Protein AF-A0A3D1SFQ2-F1 (afdb_monomer)

Foldseek 3Di:
DQDLQADAAPDDQPPPPDRGDGLVQFQDWDDDPFWIFTDHPNHTRHTGGPVVDDPVCSVVSVVSSVVSNVVD

Secondary structure (DSSP, 8-state):
-EETTEE---SS--STT-SSB-GGG--EEEE-SSEEEEEETTEEEEEEEGGGS-GGGHHHHHHHHHHHHHT-

pLDDT: mean 80.76, std 15.06, range [44.03, 94.69]

Structure (mmCIF, N/CA/C/O backbone):
data_AF-A0A3D1SFQ2-F1
#
_entry.id   AF-A0A3D1SFQ2-F1
#
loop_
_atom_site.group_PDB
_atom_site.id
_atom_site.type_symbol
_atom_site.label_atom_id
_atom_site.label_alt_id
_atom_site.label_comp_id
_atom_site.label_asym_id
_atom_site.label_entity_id
_atom_site.label_seq_id
_atom_site.pdbx_PDB_ins_code
_atom_site.Cartn_x
_atom_site.Cartn_y
_atom_site.Cartn_z
_atom_site.occupancy
_atom_site.B_iso_or_equiv
_atom_site.auth_seq_id
_atom_site.auth_comp_id
_atom_site.auth_asym_id
_atom_site.auth_atom_id
_atom_site.pdbx_PDB_model_num
ATOM 1 N N . MET A 1 1 ? 4.604 -9.419 2.739 1.00 62.38 1 MET A N 1
ATOM 2 C CA . MET A 1 1 ? 5.567 -9.005 3.793 1.00 62.38 1 MET A CA 1
ATOM 3 C C . MET A 1 1 ? 6.022 -7.578 3.496 1.00 62.38 1 MET A C 1
ATOM 5 O O . MET A 1 1 ? 6.289 -7.312 2.336 1.00 62.38 1 MET A O 1
ATOM 9 N N . ILE A 1 2 ? 6.070 -6.663 4.472 1.00 67.31 2 ILE A N 1
ATOM 10 C CA . ILE A 1 2 ? 6.642 -5.309 4.302 1.00 67.31 2 ILE A CA 1
ATOM 11 C C . ILE A 1 2 ? 7.947 -5.232 5.095 1.00 67.31 2 ILE A C 1
ATOM 13 O O . ILE A 1 2 ? 7.996 -5.687 6.234 1.00 67.31 2 ILE A O 1
ATOM 17 N N . SER A 1 3 ? 8.984 -4.643 4.505 1.00 73.25 3 SER A N 1
ATOM 18 C CA . SER A 1 3 ? 10.269 -4.382 5.149 1.00 73.25 3 SER A CA 1
ATOM 19 C C . SER A 1 3 ? 10.874 -3.072 4.637 1.00 73.25 3 SER A C 1
ATOM 21 O O . SER A 1 3 ? 10.413 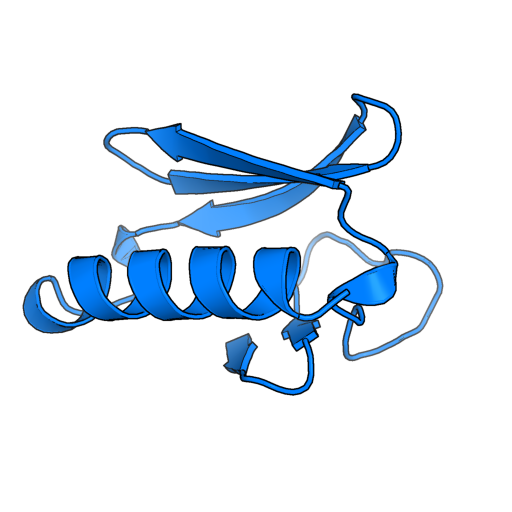-2.509 3.644 1.00 73.25 3 SER A O 1
ATOM 23 N N . ARG A 1 4 ? 11.974 -2.622 5.252 1.00 68.88 4 ARG A N 1
ATOM 24 C CA . ARG A 1 4 ? 12.750 -1.482 4.737 1.00 68.88 4 ARG A CA 1
ATOM 25 C C . ARG A 1 4 ? 13.351 -1.745 3.349 1.00 68.88 4 ARG A C 1
ATOM 27 O O . ARG A 1 4 ? 13.546 -0.812 2.586 1.00 68.88 4 ARG A O 1
ATOM 34 N N . ALA A 1 5 ? 13.634 -3.003 3.013 1.00 69.19 5 ALA A N 1
ATOM 35 C CA . ALA A 1 5 ? 14.196 -3.370 1.713 1.00 69.19 5 ALA A CA 1
ATOM 36 C C . ALA A 1 5 ? 13.152 -3.357 0.580 1.00 69.19 5 ALA A C 1
ATOM 38 O O . ALA A 1 5 ? 13.513 -3.308 -0.593 1.00 69.19 5 ALA A O 1
ATOM 39 N N . GLY A 1 6 ? 11.863 -3.409 0.921 1.00 70.62 6 GLY A N 1
ATOM 40 C CA . GLY A 1 6 ? 10.778 -3.499 -0.047 1.00 70.62 6 GLY A CA 1
ATOM 41 C C . GLY A 1 6 ? 9.567 -4.242 0.500 1.00 70.62 6 GLY A C 1
ATOM 42 O O . GLY A 1 6 ? 9.490 -4.576 1.690 1.00 70.62 6 GLY A O 1
ATOM 43 N N . PHE A 1 7 ? 8.627 -4.540 -0.391 1.00 73.00 7 PHE A N 1
ATOM 44 C CA . PHE A 1 7 ? 7.410 -5.276 -0.073 1.00 73.00 7 PHE A CA 1
ATOM 45 C C . PHE A 1 7 ? 7.238 -6.491 -0.992 1.00 73.00 7 PHE A C 1
ATOM 47 O O . PHE A 1 7 ? 7.525 -6.451 -2.184 1.00 73.00 7 PHE A O 1
ATOM 54 N N . ALA A 1 8 ? 6.754 -7.585 -0.414 1.00 66.19 8 ALA A N 1
ATOM 55 C CA . ALA A 1 8 ? 6.381 -8.806 -1.114 1.00 66.19 8 ALA A CA 1
ATOM 56 C C . ALA A 1 8 ? 4.854 -8.930 -1.133 1.00 66.19 8 ALA A C 1
ATOM 58 O O . ALA A 1 8 ? 4.214 -8.920 -0.068 1.00 66.19 8 ALA A O 1
ATOM 59 N N . ALA A 1 9 ? 4.284 -9.057 -2.330 1.00 59.97 9 ALA A N 1
ATOM 60 C CA . ALA A 1 9 ? 2.872 -9.346 -2.535 1.00 59.97 9 ALA A CA 1
ATOM 61 C C . ALA A 1 9 ? 2.629 -10.852 -2.336 1.00 59.97 9 ALA A C 1
ATOM 63 O O . ALA A 1 9 ? 3.226 -11.669 -3.029 1.00 59.97 9 ALA A O 1
ATOM 64 N N . CYS A 1 10 ? 1.780 -11.243 -1.381 1.00 52.19 10 CYS A N 1
ATOM 65 C CA . CYS A 1 10 ? 1.459 -12.660 -1.190 1.00 52.19 10 CYS A CA 1
ATOM 66 C C . CYS A 1 10 ? 0.460 -13.142 -2.257 1.00 52.19 10 CYS A C 1
ATOM 68 O O . CYS A 1 10 ? -0.639 -12.609 -2.382 1.00 52.19 10 CYS A O 1
ATOM 70 N N . GLU A 1 11 ? 0.912 -14.155 -3.000 1.00 48.12 11 GLU A N 1
ATOM 71 C CA . GLU A 1 11 ? 0.209 -15.176 -3.799 1.00 48.12 11 GLU A CA 1
ATOM 72 C C . GLU A 1 11 ? -0.731 -14.772 -4.947 1.00 48.12 11 GLU A C 1
ATOM 74 O O . GLU A 1 11 ? -1.311 -15.648 -5.583 1.00 48.12 11 GLU A O 1
ATOM 79 N N . SER A 1 12 ? -0.849 -13.500 -5.335 1.00 44.56 12 SER A N 1
ATOM 80 C CA . SER A 1 12 ? -1.566 -13.171 -6.593 1.00 44.56 12 SER A CA 1
ATOM 81 C C . SER A 1 12 ? -0.934 -12.095 -7.469 1.00 44.56 12 SER A C 1
ATOM 83 O O . SER A 1 12 ? -1.462 -11.805 -8.539 1.00 44.56 12 SER A O 1
ATOM 85 N N . CYS A 1 13 ? 0.218 -11.542 -7.089 1.00 46.59 13 CYS A N 1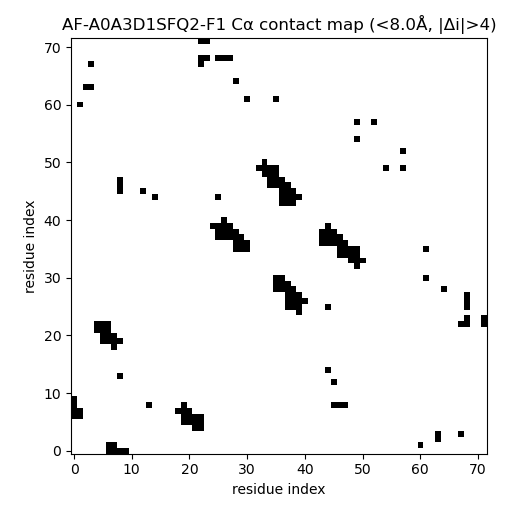
ATOM 86 C CA . CYS A 1 13 ? 0.914 -10.554 -7.912 1.00 46.59 13 CYS A CA 1
ATOM 87 C C . CYS A 1 13 ? 2.313 -11.064 -8.248 1.00 46.59 13 CYS A C 1
ATOM 89 O O . CYS A 1 13 ? 3.296 -10.677 -7.621 1.00 46.59 13 CYS A O 1
ATOM 91 N N . VAL A 1 14 ? 2.409 -11.934 -9.254 1.00 45.56 14 VAL A N 1
ATOM 92 C CA . VAL A 1 14 ? 3.685 -12.225 -9.916 1.00 45.56 14 VAL A CA 1
ATOM 93 C C . VAL A 1 14 ? 4.018 -11.018 -10.794 1.00 45.56 14 VAL A C 1
ATOM 95 O O . VAL A 1 14 ? 3.834 -11.038 -12.008 1.00 45.56 14 VAL A O 1
ATOM 98 N N . TYR A 1 15 ? 4.477 -9.927 -10.179 1.00 44.03 15 TYR A N 1
ATOM 99 C CA . TYR A 1 15 ? 5.126 -8.857 -10.927 1.00 44.03 15 TYR A CA 1
ATOM 100 C C . TYR A 1 15 ? 6.541 -9.339 -11.280 1.00 44.03 15 TYR A C 1
ATOM 102 O O . TYR A 1 15 ? 7.508 -9.096 -10.566 1.00 44.03 15 TYR A O 1
ATOM 110 N N . GLY A 1 16 ? 6.645 -10.120 -12.358 1.00 51.12 16 GLY A N 1
ATOM 111 C CA . GLY A 1 16 ? 7.910 -10.375 -13.053 1.00 51.12 16 GLY A CA 1
ATOM 112 C C . GLY A 1 16 ? 8.965 -11.213 -12.318 1.00 51.12 16 GLY A C 1
ATOM 113 O O . GLY A 1 16 ? 10.151 -10.942 -12.481 1.00 51.12 16 GLY A O 1
ATOM 114 N N . GLY A 1 17 ? 8.574 -12.220 -11.528 1.00 51.62 17 GLY A N 1
ATOM 115 C CA . GLY A 1 17 ? 9.516 -13.228 -11.008 1.00 51.62 17 GLY A CA 1
ATOM 116 C C . GLY A 1 17 ? 10.505 -12.737 -9.942 1.00 51.62 17 GLY A C 1
ATOM 117 O O . GLY A 1 17 ? 11.551 -13.356 -9.762 1.00 51.62 17 GLY A O 1
ATOM 118 N N . ARG A 1 18 ? 10.204 -11.633 -9.245 1.00 55.50 18 ARG A N 1
ATOM 119 C CA . ARG A 1 18 ? 10.969 -11.164 -8.078 1.00 55.50 18 ARG A CA 1
ATOM 120 C C . ARG A 1 18 ? 10.165 -11.369 -6.797 1.00 55.50 18 ARG A C 1
ATOM 122 O O . ARG A 1 18 ? 9.014 -10.948 -6.725 1.00 55.50 18 ARG A O 1
ATOM 129 N N . ASP A 1 19 ? 10.804 -11.943 -5.779 1.00 61.81 19 ASP A N 1
ATOM 130 C CA . ASP A 1 19 ? 10.181 -12.203 -4.471 1.00 61.81 19 ASP A CA 1
ATOM 131 C C . ASP A 1 19 ? 9.899 -10.916 -3.670 1.00 61.81 19 ASP A C 1
ATOM 133 O O . ASP A 1 19 ? 9.017 -10.891 -2.812 1.00 61.81 19 ASP A O 1
ATOM 137 N N . ILE A 1 20 ? 10.641 -9.832 -3.943 1.00 70.94 20 ILE A N 1
ATOM 138 C CA . ILE A 1 20 ? 10.540 -8.538 -3.251 1.00 70.94 20 ILE A CA 1
ATOM 139 C C . ILE A 1 20 ? 10.562 -7.403 -4.281 1.00 70.94 20 ILE A C 1
ATOM 141 O O . ILE A 1 20 ? 11.467 -7.330 -5.115 1.00 70.94 20 ILE A O 1
ATOM 145 N N . VAL A 1 21 ? 9.590 -6.492 -4.193 1.00 78.12 21 VAL A N 1
ATOM 146 C CA . VAL A 1 21 ? 9.545 -5.247 -4.970 1.00 78.12 21 VAL A CA 1
ATOM 147 C C . VAL A 1 21 ? 10.251 -4.138 -4.174 1.00 78.12 21 VAL A C 1
ATOM 149 O O . VAL A 1 21 ? 9.810 -3.829 -3.061 1.00 78.12 21 VAL A O 1
ATOM 152 N N . PRO A 1 22 ? 11.340 -3.541 -4.697 1.00 84.38 22 PRO A N 1
ATOM 153 C CA . PRO A 1 22 ? 12.020 -2.419 -4.052 1.00 84.38 22 PRO A CA 1
ATOM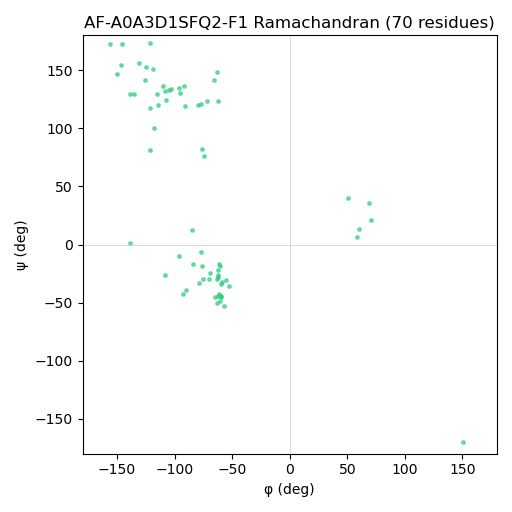 154 C C . PRO A 1 22 ? 11.129 -1.179 -3.942 1.00 84.38 22 PRO A C 1
ATOM 156 O O . PRO A 1 22 ? 10.349 -0.885 -4.846 1.00 84.38 22 PRO A O 1
ATOM 159 N N . TRP A 1 23 ? 11.316 -0.381 -2.890 1.00 87.62 23 TRP A N 1
ATOM 160 C CA . TRP A 1 23 ? 10.609 0.899 -2.740 1.00 87.62 23 TRP A CA 1
ATOM 161 C C . TRP A 1 23 ? 10.926 1.906 -3.845 1.00 87.62 23 TRP A C 1
ATOM 163 O O . TRP A 1 23 ? 10.069 2.714 -4.188 1.00 87.62 23 TRP A O 1
ATOM 173 N N . SER A 1 24 ? 12.100 1.803 -4.477 1.00 86.62 24 SER A N 1
ATOM 174 C CA . SER A 1 24 ? 12.475 2.625 -5.633 1.00 86.62 24 SER A CA 1
ATOM 175 C C . SER A 1 24 ? 11.545 2.447 -6.845 1.00 86.62 24 SER A C 1
ATOM 177 O O . SER A 1 24 ? 11.483 3.317 -7.711 1.00 86.62 24 SER A O 1
ATOM 179 N N . GLU A 1 25 ? 10.771 1.363 -6.898 1.00 85.81 25 GLU A N 1
ATOM 180 C CA . GLU A 1 25 ? 9.784 1.116 -7.951 1.00 85.81 25 GLU A CA 1
ATOM 181 C C . GLU A 1 25 ? 8.438 1.811 -7.680 1.00 85.81 25 GLU A C 1
ATOM 183 O O . GLU A 1 25 ? 7.645 1.937 -8.605 1.00 85.81 25 GLU A O 1
ATOM 188 N N . ALA A 1 26 ? 8.157 2.249 -6.447 1.00 89.88 26 ALA A N 1
ATOM 189 C CA . ALA A 1 26 ? 6.858 2.783 -6.032 1.00 89.88 26 ALA A CA 1
ATOM 190 C C . ALA A 1 26 ? 6.866 4.312 -5.918 1.00 89.88 26 ALA A C 1
ATOM 192 O O . ALA A 1 26 ? 7.778 4.878 -5.331 1.00 89.88 26 ALA A O 1
ATOM 193 N N . ASP A 1 27 ? 5.859 4.997 -6.449 1.00 92.06 27 ASP A N 1
ATOM 194 C CA . ASP A 1 27 ? 5.813 6.467 -6.492 1.00 92.06 27 ASP A CA 1
ATOM 195 C C . ASP A 1 27 ? 5.079 7.064 -5.294 1.00 92.06 27 ASP A C 1
ATOM 197 O O . ASP A 1 27 ? 5.515 8.052 -4.713 1.00 92.06 27 ASP A O 1
ATOM 201 N N . PHE A 1 28 ? 3.958 6.455 -4.921 1.00 93.56 28 PHE A N 1
ATOM 202 C CA . PHE A 1 28 ? 3.151 6.861 -3.780 1.00 93.56 28 PHE A CA 1
ATOM 203 C C . PHE A 1 28 ? 2.321 5.678 -3.281 1.00 93.56 28 PHE A C 1
ATOM 205 O O . PHE A 1 28 ? 2.255 4.616 -3.913 1.00 93.56 28 PHE A O 1
ATOM 212 N N . PHE A 1 29 ? 1.650 5.870 -2.150 1.00 94.62 29 PHE A N 1
ATOM 213 C CA . PHE A 1 29 ? 0.644 4.939 -1.669 1.00 94.62 29 PHE A CA 1
ATOM 214 C C . PHE A 1 29 ? -0.639 5.665 -1.282 1.00 94.62 29 PHE A C 1
ATOM 216 O O . PHE A 1 29 ? -0.632 6.852 -0.966 1.00 94.62 29 PHE A O 1
ATOM 223 N N . ILE A 1 30 ? -1.744 4.928 -1.309 1.00 94.56 30 ILE A N 1
ATOM 224 C CA . ILE A 1 30 ? -3.027 5.367 -0.771 1.00 94.56 30 ILE A CA 1
ATOM 225 C C . ILE A 1 30 ? -3.375 4.463 0.402 1.00 94.56 30 ILE A C 1
ATOM 227 O O . ILE A 1 30 ? -3.367 3.234 0.287 1.00 94.56 30 ILE A O 1
ATOM 231 N N . GLU A 1 31 ? -3.722 5.080 1.524 1.00 94.69 31 GLU A N 1
ATOM 232 C CA . GLU A 1 31 ? -4.303 4.396 2.667 1.00 94.69 31 GLU A CA 1
ATOM 233 C C . GLU A 1 31 ? -5.832 4.492 2.628 1.00 94.69 31 GLU A C 1
ATOM 235 O O . GLU A 1 31 ? -6.408 5.563 2.471 1.00 94.69 31 GLU A O 1
ATOM 240 N N . SER A 1 32 ? -6.495 3.351 2.795 1.00 92.25 32 SER A N 1
ATOM 241 C CA . SER A 1 32 ? -7.942 3.244 2.998 1.00 92.25 32 SER A CA 1
ATOM 242 C C . SER A 1 32 ? -8.233 2.541 4.322 1.00 92.25 32 SER A C 1
ATOM 244 O O . SER A 1 32 ? -7.337 1.952 4.933 1.00 92.25 32 SER A O 1
ATOM 246 N N . ASP A 1 33 ? -9.498 2.484 4.735 1.00 92.38 33 ASP A N 1
ATOM 247 C CA . ASP A 1 33 ? -9.909 1.765 5.949 1.00 92.38 33 ASP A CA 1
ATOM 248 C C . ASP A 1 33 ? -9.479 0.290 5.965 1.00 92.38 33 ASP A C 1
ATOM 250 O O . ASP A 1 33 ? -9.225 -0.281 7.026 1.00 92.38 33 ASP A O 1
ATOM 254 N N . LYS A 1 34 ? -9.389 -0.346 4.789 1.00 91.69 34 LYS A N 1
ATOM 255 C CA . LYS A 1 34 ? -9.157 -1.794 4.668 1.00 91.69 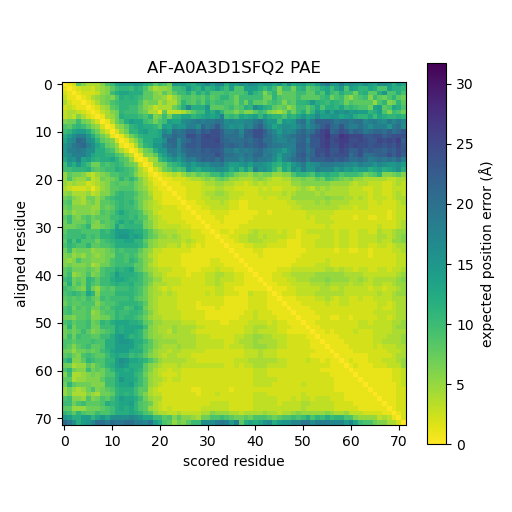34 LYS A CA 1
ATOM 256 C C . LYS A 1 34 ? -7.768 -2.158 4.160 1.00 91.69 34 LYS A C 1
ATOM 258 O O . LYS A 1 34 ? -7.305 -3.263 4.449 1.00 91.69 34 LYS A O 1
ATOM 263 N N . MET A 1 35 ? -7.119 -1.284 3.394 1.00 93.19 35 MET A N 1
ATOM 264 C CA . MET A 1 35 ? -5.883 -1.608 2.680 1.00 93.19 35 MET A CA 1
ATOM 265 C C . MET A 1 35 ? -4.931 -0.422 2.563 1.00 93.19 35 MET A C 1
ATOM 267 O O . MET A 1 35 ? -5.376 0.723 2.498 1.00 93.19 35 MET A O 1
ATOM 271 N N . PHE A 1 36 ? -3.645 -0.734 2.429 1.00 92.94 36 PHE A N 1
ATOM 272 C CA . PHE A 1 36 ? -2.666 0.138 1.787 1.00 92.94 36 PHE A CA 1
ATOM 273 C C . PHE A 1 36 ? -2.507 -0.298 0.329 1.00 92.94 36 PHE A C 1
ATOM 275 O O . PHE A 1 36 ? -2.413 -1.497 0.053 1.00 92.94 36 PHE A O 1
ATOM 282 N N . ILE A 1 37 ? -2.501 0.654 -0.599 1.00 91.56 37 ILE A N 1
ATOM 2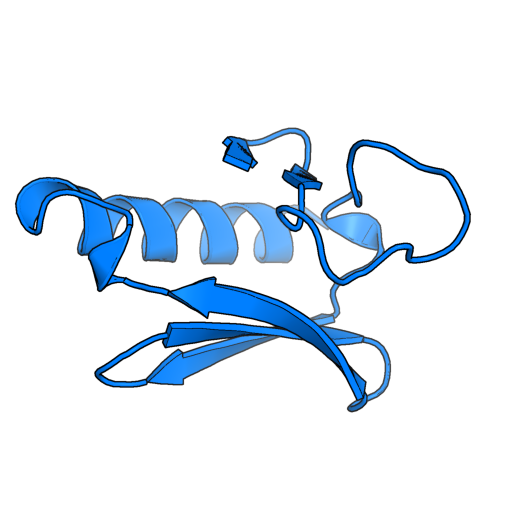83 C CA . ILE A 1 37 ? -2.341 0.394 -2.032 1.00 91.56 37 ILE A CA 1
ATOM 284 C C . ILE A 1 37 ? -1.110 1.151 -2.516 1.00 91.56 37 ILE A C 1
ATOM 286 O O . ILE A 1 37 ? -1.082 2.376 -2.437 1.00 91.56 37 ILE A O 1
ATOM 290 N N . ILE A 1 38 ? -0.105 0.426 -3.000 1.00 92.19 38 ILE A N 1
ATOM 291 C CA . ILE A 1 38 ? 1.145 0.997 -3.518 1.00 92.19 38 ILE A CA 1
ATOM 292 C C . ILE A 1 38 ? 1.010 1.215 -5.028 1.00 92.19 38 ILE A C 1
ATOM 294 O O . ILE A 1 38 ? 0.529 0.314 -5.714 1.00 92.19 38 ILE A O 1
ATOM 298 N N . TYR A 1 39 ? 1.451 2.360 -5.550 1.00 91.06 39 TYR A N 1
ATOM 299 C CA . TYR A 1 39 ? 1.331 2.731 -6.966 1.00 91.06 39 TYR A CA 1
ATOM 300 C C . TYR A 1 39 ? 2.683 2.939 -7.652 1.00 91.06 39 TYR A C 1
ATOM 302 O O . TYR A 1 39 ? 3.643 3.385 -7.029 1.00 91.06 39 TYR A O 1
ATOM 310 N N . LYS A 1 40 ? 2.714 2.682 -8.964 1.00 89.06 40 LYS A N 1
ATOM 311 C CA . LYS A 1 40 ? 3.760 3.106 -9.905 1.00 89.06 40 LYS A CA 1
ATOM 312 C C . LYS A 1 40 ? 3.118 3.562 -11.204 1.00 89.06 40 LYS A C 1
ATOM 314 O O . LYS A 1 40 ? 2.308 2.825 -11.760 1.00 89.06 40 LYS A O 1
ATOM 319 N N . ASN A 1 41 ? 3.474 4.739 -11.712 1.00 89.75 41 ASN A N 1
ATOM 320 C CA . ASN A 1 41 ? 2.901 5.302 -12.940 1.00 89.75 41 ASN A CA 1
ATOM 321 C C . ASN A 1 41 ? 1.355 5.294 -12.937 1.00 89.75 41 ASN A C 1
ATOM 323 O O . ASN A 1 41 ? 0.729 4.953 -13.938 1.00 89.75 41 ASN A O 1
ATOM 327 N N . ASN A 1 42 ? 0.733 5.612 -11.793 1.00 87.12 42 ASN A N 1
ATOM 328 C CA . ASN A 1 42 ? -0.720 5.521 -11.554 1.00 87.12 42 ASN A CA 1
ATOM 329 C C . ASN A 1 42 ? -1.342 4.115 -11.696 1.00 87.12 42 ASN A C 1
ATOM 331 O O . ASN A 1 42 ? -2.565 3.980 -11.690 1.00 87.12 42 ASN A O 1
ATOM 335 N N . VAL A 1 43 ? -0.530 3.059 -11.750 1.00 86.62 43 VAL A N 1
ATOM 336 C CA . VAL A 1 43 ? -0.978 1.662 -11.740 1.00 86.62 43 VAL A CA 1
ATOM 337 C C . VAL A 1 43 ? -0.703 1.039 -10.364 1.00 86.62 43 VAL A C 1
ATOM 339 O O . VAL A 1 43 ? 0.405 1.192 -9.841 1.00 86.62 43 VAL A O 1
ATOM 342 N N . PRO A 1 44 ? -1.671 0.331 -9.752 1.00 86.06 44 PRO A N 1
ATOM 343 C CA . PRO A 1 44 ? -1.444 -0.385 -8.500 1.00 86.06 44 PRO A CA 1
ATOM 344 C C . PRO A 1 44 ? -0.385 -1.490 -8.652 1.00 86.06 44 PRO A C 1
ATOM 346 O O . PRO A 1 44 ? -0.538 -2.396 -9.469 1.00 86.06 44 PRO A O 1
ATOM 349 N N . LEU A 1 45 ? 0.666 -1.440 -7.832 1.00 84.31 45 LEU A N 1
ATOM 350 C CA . LEU A 1 45 ? 1.705 -2.471 -7.727 1.00 84.31 45 LEU A CA 1
ATOM 351 C C . LEU A 1 45 ? 1.376 -3.533 -6.677 1.00 84.31 45 LEU A C 1
ATOM 353 O O . LEU A 1 45 ? 1.665 -4.713 -6.871 1.00 84.31 45 LEU A O 1
ATOM 357 N N . ALA A 1 46 ? 0.805 -3.122 -5.543 1.00 84.38 46 ALA A N 1
ATOM 358 C CA . ALA A 1 46 ? 0.467 -4.037 -4.461 1.00 84.38 46 ALA A CA 1
ATOM 359 C C . ALA A 1 46 ? -0.738 -3.575 -3.653 1.00 84.38 46 ALA A C 1
ATOM 361 O O . ALA A 1 46 ? -0.938 -2.386 -3.405 1.00 84.38 46 ALA A O 1
ATOM 362 N N . TYR A 1 47 ? -1.481 -4.572 -3.181 1.00 86.38 47 TYR A N 1
ATOM 363 C CA . TYR A 1 47 ? -2.607 -4.428 -2.273 1.00 86.38 47 TYR A CA 1
ATOM 364 C C . TYR A 1 47 ? -2.251 -5.097 -0.956 1.00 86.38 47 TYR A C 1
ATOM 366 O O . TYR A 1 47 ? -1.964 -6.294 -0.908 1.00 86.38 47 TYR A O 1
ATOM 374 N N . ILE A 1 48 ? -2.263 -4.319 0.118 1.00 88.00 48 ILE A N 1
ATOM 375 C CA . ILE A 1 48 ? -1.806 -4.766 1.425 1.00 88.00 48 ILE A CA 1
ATOM 376 C C . ILE A 1 48 ? -2.990 -4.693 2.392 1.00 88.00 48 ILE A C 1
ATOM 378 O O . ILE A 1 48 ? -3.333 -3.610 2.872 1.00 88.00 48 ILE A O 1
ATOM 382 N N . PRO A 1 49 ? -3.655 -5.825 2.676 1.00 89.12 49 PRO A N 1
ATOM 383 C CA . PRO A 1 49 ? -4.826 -5.841 3.537 1.00 89.12 49 PRO A CA 1
ATOM 384 C C . PRO A 1 49 ? -4.436 -5.601 4.998 1.00 89.12 49 PRO A C 1
ATOM 386 O O . PRO A 1 49 ? -3.699 -6.388 5.587 1.00 89.12 49 PRO A O 1
ATOM 389 N N . LYS A 1 50 ? -5.018 -4.575 5.629 1.00 91.00 50 LYS A N 1
ATOM 390 C CA . LYS A 1 50 ? -4.786 -4.260 7.051 1.00 91.00 50 LYS A CA 1
ATOM 391 C C . LYS A 1 50 ? -5.155 -5.426 7.970 1.00 91.00 50 LYS A C 1
ATOM 393 O O . LYS A 1 50 ? -4.489 -5.659 8.967 1.00 91.00 50 LYS A O 1
ATOM 398 N N . ARG A 1 51 ? -6.165 -6.224 7.594 1.00 89.75 51 ARG A N 1
ATOM 399 C CA . ARG A 1 51 ? -6.583 -7.430 8.338 1.00 89.75 51 ARG A CA 1
ATOM 400 C C . ARG A 1 51 ? -5.507 -8.517 8.453 1.00 89.75 51 ARG A C 1
ATOM 402 O O . ARG A 1 51 ? -5.676 -9.419 9.261 1.00 89.75 51 ARG A O 1
ATOM 409 N N . ALA A 1 52 ? -4.454 -8.470 7.633 1.00 86.56 52 ALA A N 1
ATOM 410 C CA . ALA A 1 52 ? -3.337 -9.410 7.729 1.00 86.56 52 ALA A CA 1
ATOM 411 C C . ALA A 1 52 ? -2.377 -9.078 8.883 1.00 86.56 52 ALA A C 1
ATOM 413 O O . ALA A 1 52 ? -1.464 -9.851 9.157 1.00 86.56 52 ALA A O 1
ATOM 414 N N . PHE A 1 53 ? -2.577 -7.941 9.553 1.00 87.88 53 PHE A N 1
ATOM 415 C CA . PHE A 1 53 ? -1.735 -7.472 10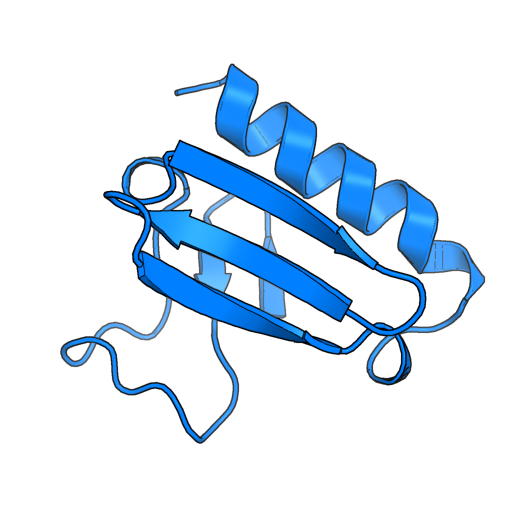.642 1.00 87.88 53 PHE A CA 1
ATOM 416 C C . PHE A 1 53 ? -2.579 -7.210 11.885 1.00 87.88 53 PHE A C 1
ATOM 418 O O . PHE A 1 53 ? -3.764 -6.873 11.813 1.00 87.88 53 PHE A O 1
ATOM 425 N N . GLU A 1 54 ? -1.955 -7.323 13.053 1.00 90.50 54 GLU A N 1
ATOM 426 C CA . GLU A 1 54 ? -2.594 -6.886 14.286 1.00 90.50 54 GLU A CA 1
ATOM 427 C C . GLU A 1 54 ? -2.791 -5.366 14.270 1.00 90.50 54 GLU A C 1
ATOM 429 O O . GLU A 1 54 ? -1.913 -4.614 13.840 1.00 90.50 54 GLU A O 1
ATOM 434 N N . LYS A 1 55 ? -3.927 -4.898 14.804 1.00 89.81 55 LYS A N 1
ATOM 435 C CA . LYS A 1 55 ? -4.310 -3.474 14.779 1.00 89.81 55 LYS A CA 1
ATOM 436 C C . LYS A 1 55 ? -3.224 -2.537 15.321 1.00 89.81 55 LYS A C 1
ATOM 438 O O . LYS A 1 55 ? -3.050 -1.450 14.782 1.00 89.81 55 LYS A O 1
ATOM 443 N N . ARG A 1 56 ? -2.471 -2.969 16.341 1.00 93.12 56 ARG A N 1
ATOM 444 C CA . ARG A 1 56 ? -1.382 -2.184 16.949 1.00 93.12 56 ARG A CA 1
ATOM 445 C C . ARG A 1 56 ? -0.232 -1.861 15.989 1.00 93.12 56 ARG A C 1
ATOM 447 O O . ARG A 1 56 ? 0.491 -0.906 16.233 1.00 93.12 56 ARG A O 1
ATOM 454 N N . PHE A 1 57 ? -0.064 -2.628 14.913 1.00 90.00 57 PHE A N 1
ATOM 455 C CA . PHE A 1 57 ? 1.028 -2.441 13.955 1.00 90.00 57 PHE A CA 1
ATOM 456 C C . PHE A 1 57 ? 0.633 -1.611 12.730 1.00 90.00 57 PHE A C 1
ATOM 458 O O . PHE A 1 57 ? 1.509 -1.219 11.968 1.00 90.00 57 PHE A O 1
ATOM 465 N N . ILE A 1 58 ? -0.655 -1.312 12.531 1.00 91.31 58 ILE A N 1
ATOM 466 C CA . ILE A 1 58 ? -1.141 -0.637 11.316 1.00 91.31 58 ILE A CA 1
ATOM 467 C C . ILE A 1 58 ? -0.536 0.760 11.147 1.00 91.31 58 ILE A C 1
ATOM 469 O O . ILE A 1 58 ? -0.091 1.076 10.049 1.00 91.31 58 ILE A O 1
ATOM 473 N N . GLY A 1 59 ? -0.468 1.559 12.218 1.00 90.38 59 GLY A N 1
ATOM 474 C CA . GLY A 1 59 ? 0.156 2.889 12.167 1.00 90.38 59 GLY A CA 1
ATOM 475 C C . GLY A 1 59 ? 1.635 2.814 11.783 1.00 90.38 59 GLY A C 1
ATOM 476 O O . GLY A 1 59 ? 2.051 3.436 10.816 1.00 90.38 59 GLY A O 1
ATOM 477 N N . GLY A 1 60 ? 2.396 1.934 12.442 1.00 91.75 60 GLY A N 1
ATOM 478 C CA . GLY A 1 60 ? 3.814 1.744 12.126 1.00 91.75 60 GLY A CA 1
ATOM 479 C C . GLY A 1 60 ? 4.065 1.214 10.710 1.00 91.75 60 GLY A C 1
ATOM 480 O O . GLY A 1 60 ? 5.086 1.528 10.108 1.00 91.75 60 GLY A O 1
ATOM 481 N N . ILE A 1 61 ? 3.135 0.440 10.139 1.00 90.44 61 ILE A N 1
ATOM 482 C CA . ILE A 1 61 ? 3.213 0.027 8.732 1.00 90.44 61 ILE A CA 1
ATOM 483 C C . ILE A 1 61 ? 3.088 1.240 7.806 1.00 90.44 61 ILE A C 1
ATOM 485 O O . ILE A 1 61 ? 3.880 1.349 6.873 1.00 90.44 61 ILE A O 1
ATOM 489 N N . ALA A 1 62 ? 2.138 2.144 8.061 1.00 91.25 62 ALA A N 1
ATOM 490 C CA . ALA A 1 62 ? 1.997 3.375 7.285 1.00 91.25 62 ALA A CA 1
ATOM 491 C C . ALA A 1 62 ? 3.276 4.225 7.364 1.00 91.25 62 ALA A C 1
ATOM 493 O O . ALA A 1 62 ? 3.794 4.641 6.330 1.00 91.25 62 ALA A O 1
ATOM 494 N N . ASP A 1 63 ? 3.843 4.378 8.566 1.00 92.75 63 ASP A N 1
ATOM 495 C CA . ASP A 1 63 ? 5.093 5.118 8.782 1.00 92.75 63 ASP A CA 1
ATOM 496 C C . ASP A 1 63 ? 6.262 4.514 7.993 1.00 92.75 63 ASP A C 1
ATOM 498 O O . ASP A 1 63 ? 7.017 5.235 7.343 1.00 92.75 63 ASP A O 1
ATOM 502 N N . ILE A 1 64 ? 6.403 3.182 7.992 1.00 90.75 64 ILE A N 1
ATOM 503 C CA . ILE A 1 64 ? 7.450 2.492 7.225 1.00 90.75 64 ILE A CA 1
ATOM 504 C C . ILE A 1 64 ? 7.294 2.753 5.724 1.00 90.75 64 ILE A C 1
ATOM 506 O O . ILE A 1 64 ? 8.300 2.984 5.051 1.00 90.75 64 ILE A O 1
ATOM 510 N N . ILE A 1 65 ? 6.068 2.705 5.194 1.00 91.50 65 ILE A N 1
ATOM 511 C CA . ILE A 1 65 ? 5.805 2.958 3.770 1.00 91.50 65 ILE A CA 1
ATOM 512 C C . ILE A 1 65 ? 6.187 4.402 3.426 1.00 91.50 65 ILE A C 1
ATOM 514 O O . ILE A 1 65 ? 6.966 4.610 2.497 1.00 91.50 65 ILE A O 1
ATOM 518 N N . SER A 1 66 ? 5.707 5.376 4.204 1.00 92.38 66 SER A N 1
ATOM 519 C CA . SER A 1 66 ? 6.012 6.800 4.014 1.00 92.38 66 SER A CA 1
ATOM 520 C C . SER A 1 66 ? 7.517 7.064 4.041 1.00 92.38 66 SER A C 1
ATOM 522 O O . SER A 1 66 ? 8.071 7.576 3.071 1.00 92.38 66 SER A O 1
ATOM 524 N N . LEU A 1 67 ? 8.208 6.609 5.092 1.00 92.75 67 LEU A N 1
ATOM 525 C CA . LEU A 1 67 ? 9.654 6.788 5.241 1.00 92.75 67 LEU A CA 1
ATOM 526 C C . LEU A 1 67 ? 10.446 6.146 4.101 1.00 92.75 67 LEU A C 1
ATOM 528 O O . LEU A 1 67 ? 11.506 6.648 3.729 1.00 92.75 67 LEU A O 1
ATOM 532 N N . SER A 1 68 ? 9.971 5.019 3.570 1.00 90.50 68 SER A N 1
ATOM 533 C CA . SER A 1 68 ? 10.657 4.318 2.483 1.00 90.50 68 SER A CA 1
ATOM 534 C C . SER A 1 68 ? 10.478 5.011 1.132 1.00 90.50 68 SER A C 1
ATOM 536 O O . SER A 1 68 ? 11.367 4.919 0.290 1.00 90.50 68 SER A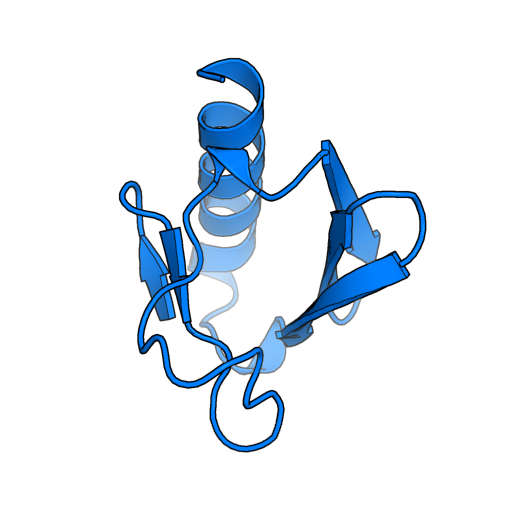 O 1
ATOM 538 N N . LEU A 1 69 ? 9.357 5.709 0.929 1.00 89.25 69 LEU A N 1
ATOM 539 C CA . LEU A 1 69 ? 9.103 6.514 -0.268 1.00 89.25 69 LEU A CA 1
ATOM 540 C C . LEU A 1 69 ? 9.824 7.869 -0.222 1.00 89.25 69 LEU A C 1
ATOM 542 O O . LEU A 1 69 ? 10.258 8.348 -1.262 1.00 89.25 69 LEU A O 1
ATOM 546 N N . GLU A 1 70 ? 9.993 8.463 0.962 1.00 87.81 70 GLU A N 1
ATOM 547 C CA . GLU A 1 70 ? 10.766 9.703 1.153 1.00 87.81 70 GLU A CA 1
ATOM 548 C C . GLU A 1 70 ? 12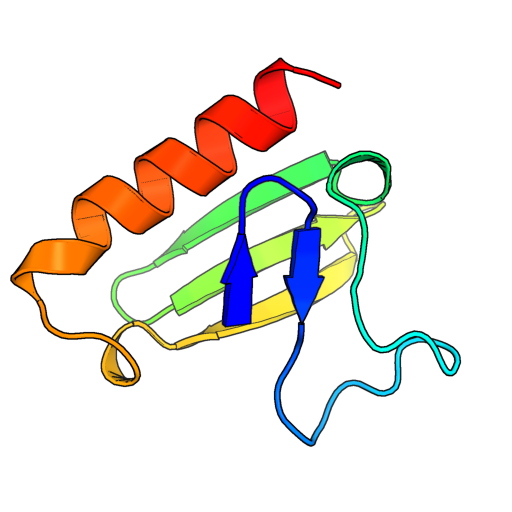.278 9.507 0.959 1.00 87.81 70 GLU A C 1
ATOM 550 O O . GLU A 1 70 ? 12.972 10.431 0.549 1.00 87.81 70 GLU A O 1
ATOM 555 N N . GLN A 1 71 ? 12.796 8.310 1.256 1.00 76.06 71 GLN A N 1
ATOM 556 C CA . GLN A 1 71 ? 14.217 7.951 1.122 1.00 76.06 71 GLN A CA 1
ATOM 557 C C . GLN A 1 71 ? 14.612 7.477 -0.296 1.00 76.06 71 GLN A C 1
ATOM 559 O O . GLN A 1 71 ? 15.693 6.904 -0.453 1.00 76.06 71 GLN A O 1
ATOM 564 N N . LYS A 1 72 ? 13.747 7.671 -1.302 1.00 64.75 72 LYS A N 1
ATOM 565 C CA . LYS A 1 72 ? 14.060 7.447 -2.726 1.00 64.75 72 LY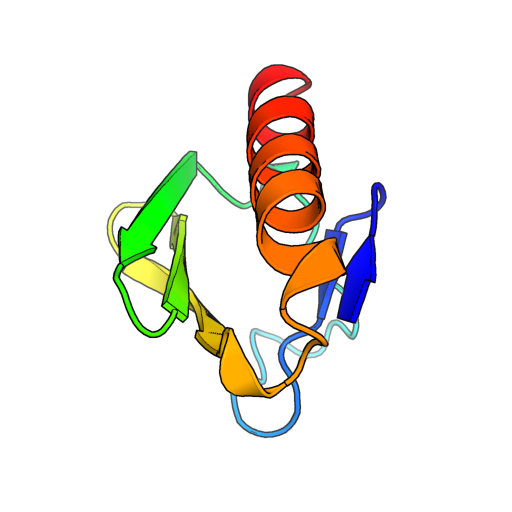S A CA 1
ATOM 566 C C . LYS A 1 72 ? 15.138 8.408 -3.225 1.00 64.75 72 LYS A C 1
ATOM 568 O O . LYS A 1 72 ? 16.021 7.922 -3.965 1.00 64.75 72 LYS A O 1
#

Mean predicted aligned error: 6.81 Å

Sequence (72 aa):
MISRAGFAACESCVYGGRDIVPWSEADFFIESDKMFIIYKNNVPLAYIPKRAFEKRFIGGIADIISLSLEQK

Solvent-accessible surface area (backbone atoms only — not comparable to full-atom values): 4464 Å² total; per-residue (Å²): 88,81,54,93,76,22,40,28,63,80,94,78,58,83,71,81,88,57,83,60,48,47,42,83,66,42,75,52,70,50,80,55,98,58,32,41,37,34,22,34,95,91,38,81,73,40,80,43,55,51,84,82,48,62,77,89,48,53,64,58,50,53,52,53,53,52,55,43,52,75,70,100

Nearest PDB structures (foldseek):
  1sgh-assembly1_A  TM=6.408E-01  e=2.191E-01  Homo sapiens
  3qij-assembly1_A  TM=5.526E-01  e=4.826E-01  Homo sapiens
  3u8z-assembly2_B  TM=5.134E-01  e=3.962E-01  Homo sapiens
  6lg3-assembly1_A  TM=6.494E-01  e=1.383E+00  Mycobacterium tuberculosis
  8ewy-assembly1_B  TM=6.050E-01  e=7.652E+00  Mus musculus

Radius of gyration: 11.39 Å; Cα contacts (8 Å, |Δi|>4): 90; chains: 1; bounding box: 24×25×30 Å